Protein AF-A0A958JFT8-F1 (afdb_monomer_lite)

Radius of gyration: 18.64 Å; chains: 1; bounding box: 36×34×57 Å

Foldseek 3Di:
DVVVVVVVVVVVVVVVVVVVVVVVVLVVQLVVQQQDADPPPRHGLHNVQSVVQVVVQVVVVVVVVVVCVVVVHDDDDDARWTWGARPPPRDIDIDGPDPDD

Sequence (101 aa):
MNLVVVGTSLVMLFVVLLGVVTLINRRRLLATMASQRCASCGQPYGRSVALAAYRKFFEDREQQLARAAAEGQILRLGPPEYTLKCNYCGCERIFTPSEEE

Structure (mmCIF, N/CA/C/O backbone):
data_AF-A0A958JFT8-F1
#
_entry.id   AF-A0A958JFT8-F1
#
loop_
_atom_site.group_PDB
_atom_site.id
_atom_site.type_symbol
_atom_site.label_atom_id
_atom_site.label_alt_id
_atom_site.label_comp_id
_atom_site.label_asym_id
_atom_site.label_entity_id
_atom_site.label_seq_id
_atom_site.pdbx_PDB_ins_code
_atom_site.Cartn_x
_atom_site.Cartn_y
_atom_site.Cartn_z
_atom_site.occupancy
_atom_site.B_iso_or_equiv
_atom_site.auth_seq_id
_atom_site.auth_comp_id
_atom_site.auth_asym_id
_atom_site.auth_atom_id
_atom_site.pdbx_PDB_model_num
ATOM 1 N N . MET A 1 1 ? 8.357 23.690 37.703 1.00 59.25 1 MET A N 1
ATOM 2 C CA . MET A 1 1 ? 8.000 24.096 36.321 1.00 59.25 1 MET A CA 1
ATOM 3 C C . MET A 1 1 ? 8.874 23.457 35.236 1.00 59.25 1 MET A C 1
ATOM 5 O O . MET A 1 1 ? 8.364 23.243 34.149 1.00 59.25 1 MET A O 1
ATOM 9 N N . ASN A 1 2 ? 10.126 23.064 35.510 1.00 63.62 2 ASN A N 1
ATOM 10 C CA . ASN A 1 2 ? 11.023 22.515 34.476 1.00 63.62 2 ASN A CA 1
ATOM 11 C C . ASN A 1 2 ? 10.664 21.097 33.975 1.00 63.62 2 ASN A C 1
ATOM 13 O O . ASN A 1 2 ? 10.893 20.802 32.809 1.00 63.62 2 ASN A O 1
ATOM 17 N N . LEU A 1 3 ? 10.053 20.231 34.799 1.00 62.91 3 LEU A N 1
ATOM 18 C CA . LEU A 1 3 ? 9.718 18.854 34.383 1.00 62.91 3 LEU A CA 1
ATOM 19 C C . LEU A 1 3 ? 8.638 18.781 33.286 1.00 62.91 3 LEU A C 1
ATOM 21 O O . LEU A 1 3 ? 8.734 17.949 32.390 1.00 62.91 3 LEU A O 1
ATOM 25 N N . VAL A 1 4 ? 7.630 19.658 33.338 1.00 67.62 4 VAL A N 1
ATOM 26 C CA . VAL A 1 4 ? 6.522 19.672 32.363 1.00 67.62 4 VAL A CA 1
ATOM 27 C C . VAL A 1 4 ? 7.021 20.120 30.989 1.00 67.62 4 VAL A C 1
ATOM 29 O O . VAL A 1 4 ? 6.679 19.502 29.989 1.00 67.62 4 VAL A O 1
ATOM 32 N N . VAL A 1 5 ? 7.899 21.127 30.948 1.00 67.94 5 VAL A N 1
ATOM 33 C CA . VAL A 1 5 ? 8.481 21.665 29.706 1.00 67.94 5 VAL A CA 1
ATOM 34 C C . VAL A 1 5 ? 9.417 20.651 29.042 1.00 67.94 5 VAL A C 1
ATOM 36 O O . VAL A 1 5 ? 9.394 20.487 27.821 1.00 67.94 5 VAL A O 1
ATOM 39 N N . VAL A 1 6 ? 10.206 19.919 29.836 1.00 71.19 6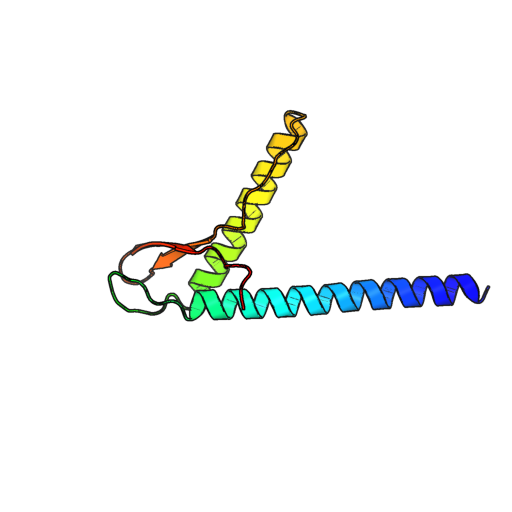 VAL A N 1
ATOM 40 C CA . VAL A 1 6 ? 11.060 18.831 29.331 1.00 71.19 6 VAL A CA 1
ATOM 41 C C . VAL A 1 6 ? 10.200 17.675 28.813 1.00 71.19 6 VAL A C 1
ATOM 43 O O . VAL A 1 6 ? 10.448 17.180 27.717 1.00 71.19 6 VAL A O 1
ATOM 46 N N . GLY A 1 7 ? 9.136 17.306 29.535 1.00 75.56 7 GLY A N 1
ATOM 47 C CA . GLY A 1 7 ? 8.187 16.276 29.108 1.00 75.56 7 GLY A CA 1
ATOM 48 C C . GLY A 1 7 ? 7.504 16.605 27.779 1.00 75.56 7 GLY A C 1
ATOM 49 O O . GLY A 1 7 ? 7.525 15.789 26.861 1.00 75.56 7 GLY A O 1
ATOM 50 N N . THR A 1 8 ? 6.973 17.820 27.618 1.00 83.25 8 THR A N 1
ATOM 51 C CA . THR A 1 8 ? 6.346 18.247 26.354 1.00 83.25 8 THR A CA 1
ATOM 52 C C . THR A 1 8 ? 7.343 18.308 25.201 1.00 83.25 8 THR A C 1
ATOM 54 O O . THR A 1 8 ? 7.002 17.951 24.075 1.00 83.25 8 THR A O 1
ATOM 57 N N . SER A 1 9 ? 8.587 18.712 25.473 1.00 84.44 9 SER A N 1
ATOM 58 C CA . SER A 1 9 ? 9.647 18.766 24.458 1.00 84.44 9 SER A CA 1
ATOM 59 C C . SER A 1 9 ? 10.029 17.371 23.960 1.00 84.44 9 SER A C 1
ATOM 61 O O . SER A 1 9 ? 10.183 17.166 22.758 1.00 84.44 9 SER A O 1
ATOM 63 N N . LEU A 1 10 ? 10.116 16.392 24.865 1.00 88.06 10 LEU A N 1
ATOM 64 C CA . LEU A 1 10 ? 10.383 14.996 24.516 1.00 88.06 10 LEU A CA 1
ATOM 65 C C . LEU A 1 10 ? 9.224 14.365 23.735 1.00 88.06 10 LEU A C 1
ATOM 67 O O . LEU A 1 10 ? 9.471 13.659 22.761 1.00 88.06 10 LEU A O 1
ATOM 71 N N . VAL A 1 11 ? 7.972 14.657 24.106 1.00 88.81 11 VAL A N 1
ATOM 72 C CA . VAL A 1 11 ? 6.788 14.182 23.367 1.00 88.81 11 VAL A CA 1
ATOM 73 C C . VAL A 1 11 ? 6.772 14.748 21.947 1.00 88.81 11 VAL A C 1
ATOM 75 O O . VAL A 1 11 ? 6.578 13.994 20.996 1.00 88.81 11 VAL A O 1
ATOM 78 N N . MET A 1 12 ? 7.040 16.045 21.775 1.00 88.00 12 MET A N 1
ATOM 79 C CA . MET A 1 12 ? 7.125 16.658 20.445 1.00 88.00 12 MET A C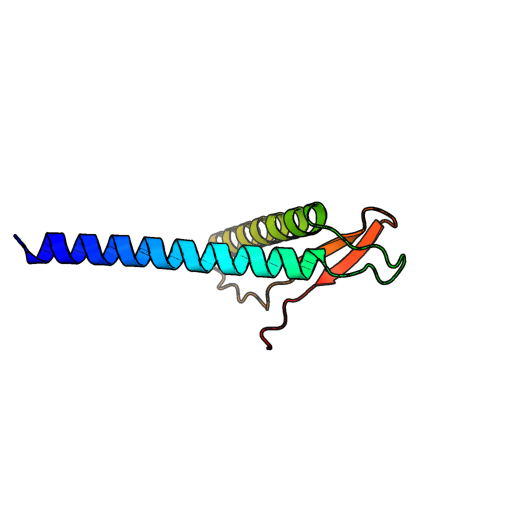A 1
ATOM 80 C C . MET A 1 12 ? 8.243 16.039 19.605 1.00 88.00 12 MET A C 1
ATOM 82 O O . MET A 1 12 ? 8.018 15.693 18.447 1.00 88.00 12 MET A O 1
ATOM 86 N N . LEU A 1 13 ? 9.427 15.839 20.190 1.00 91.94 13 LEU A N 1
ATOM 87 C CA . LEU A 1 13 ? 10.542 15.184 19.508 1.00 91.94 13 LEU A CA 1
ATOM 88 C C . LEU A 1 13 ? 10.176 13.753 19.088 1.00 91.94 13 LEU A C 1
ATOM 90 O O . LEU A 1 13 ? 10.445 13.357 17.958 1.00 91.94 13 LEU A O 1
ATOM 94 N N . PHE A 1 14 ? 9.506 12.999 19.959 1.00 92.19 14 PHE A N 1
ATOM 95 C CA . PHE A 1 14 ? 9.050 11.646 19.661 1.00 92.19 14 PHE A CA 1
ATOM 96 C C . PHE A 1 14 ? 8.030 11.615 18.514 1.00 92.19 14 PHE A C 1
ATOM 98 O O . PHE A 1 14 ? 8.185 10.831 17.579 1.00 92.19 14 PHE A O 1
ATOM 105 N N . VAL A 1 15 ? 7.036 12.509 18.524 1.00 91.62 15 VAL A N 1
ATOM 106 C CA . VAL A 1 15 ? 6.054 12.636 17.431 1.00 91.62 15 VAL A CA 1
ATOM 107 C C . VAL A 1 15 ? 6.744 12.989 16.110 1.00 91.62 15 VAL A C 1
ATOM 109 O O . VAL A 1 15 ? 6.431 12.397 15.076 1.00 91.62 15 VAL A O 1
ATOM 112 N N . VAL A 1 16 ? 7.723 13.899 16.134 1.00 92.44 16 VAL A N 1
ATOM 113 C CA . VAL A 1 16 ? 8.514 14.254 14.946 1.00 92.44 16 VAL A CA 1
ATOM 114 C C . VAL A 1 16 ? 9.297 13.047 14.429 1.00 92.44 16 VAL A C 1
ATOM 116 O O . VAL A 1 16 ? 9.249 12.764 13.232 1.00 92.44 16 VAL A O 1
ATOM 119 N N . LEU A 1 17 ? 9.969 12.296 15.306 1.00 93.50 17 LEU A N 1
ATOM 120 C CA . LEU A 1 17 ? 10.711 11.093 14.921 1.00 93.50 17 LEU A CA 1
ATOM 121 C C . LEU A 1 17 ? 9.794 10.032 14.297 1.00 93.50 17 LEU A C 1
ATOM 123 O O . LEU A 1 17 ? 10.118 9.502 13.233 1.00 93.50 17 LEU A O 1
ATOM 127 N N . LEU A 1 18 ? 8.620 9.777 14.885 1.00 92.69 18 LEU A N 1
ATOM 128 C CA . LEU A 1 18 ? 7.619 8.875 14.304 1.00 92.69 18 LEU A CA 1
ATOM 129 C C . LEU A 1 18 ? 7.148 9.354 12.920 1.00 92.69 18 LEU A C 1
ATOM 131 O O . LEU A 1 18 ? 7.043 8.558 11.981 1.00 92.69 18 LEU A O 1
ATOM 135 N N . GLY A 1 19 ? 6.914 10.658 12.760 1.00 91.44 19 GLY A N 1
ATOM 136 C 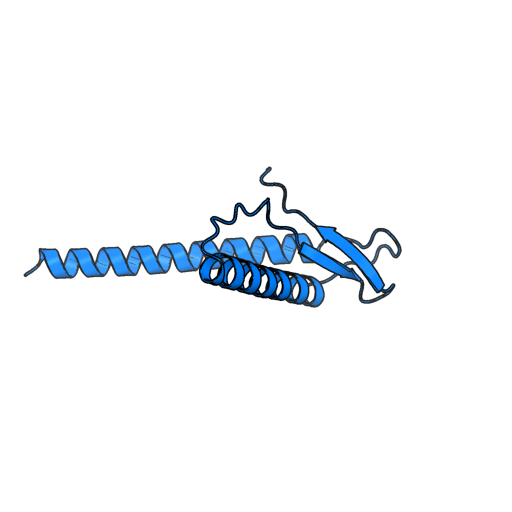CA . GLY A 1 19 ? 6.564 11.262 11.473 1.00 91.44 19 GLY A CA 1
ATOM 137 C C . GLY A 1 19 ? 7.653 11.069 10.410 1.00 91.44 19 GLY A C 1
ATOM 138 O O . GLY A 1 19 ? 7.366 10.725 9.264 1.00 91.44 19 GLY A O 1
ATOM 139 N N . VAL A 1 20 ? 8.924 11.219 10.782 1.00 92.50 20 VAL A N 1
ATOM 140 C CA . VAL A 1 20 ? 10.050 11.005 9.860 1.00 92.50 20 VAL A CA 1
ATOM 141 C C . VAL A 1 20 ? 10.159 9.534 9.450 1.00 92.50 20 VAL A C 1
ATOM 143 O O . VAL A 1 20 ? 10.272 9.239 8.258 1.00 92.50 20 VAL A O 1
ATOM 146 N N . VAL A 1 21 ? 10.067 8.600 10.401 1.00 90.88 21 VAL A N 1
ATOM 147 C CA . VAL A 1 21 ? 10.153 7.154 10.127 1.00 90.88 21 VAL A CA 1
ATOM 148 C C . VAL A 1 21 ? 9.025 6.696 9.198 1.00 90.88 21 VAL A C 1
ATOM 150 O O . VAL A 1 21 ? 9.274 6.010 8.204 1.00 90.88 21 VAL A O 1
ATOM 153 N N . THR A 1 22 ? 7.789 7.129 9.457 1.00 88.69 22 THR A N 1
ATOM 154 C CA . THR A 1 22 ? 6.633 6.795 8.608 1.00 88.69 22 THR A CA 1
ATOM 155 C C . THR A 1 22 ? 6.786 7.331 7.181 1.00 88.69 22 THR A C 1
ATOM 157 O O . THR A 1 22 ? 6.495 6.617 6.217 1.00 88.69 22 THR A O 1
ATOM 160 N N . LEU A 1 23 ? 7.318 8.546 7.009 1.00 89.88 23 LEU A N 1
ATOM 161 C CA . LEU A 1 23 ? 7.609 9.113 5.689 1.00 89.88 23 LEU A CA 1
ATOM 162 C C . LEU A 1 23 ? 8.696 8.337 4.935 1.00 89.88 23 LEU A C 1
ATOM 164 O O . LEU A 1 23 ? 8.563 8.127 3.724 1.00 89.88 23 LEU A O 1
ATOM 168 N N . ILE A 1 24 ? 9.757 7.903 5.620 1.00 91.38 24 ILE A N 1
ATOM 169 C CA . ILE A 1 24 ? 10.829 7.096 5.019 1.00 91.38 24 ILE A CA 1
ATOM 170 C C . ILE A 1 24 ? 10.271 5.752 4.544 1.00 91.38 24 ILE A C 1
ATOM 172 O O . ILE A 1 24 ? 10.474 5.387 3.383 1.00 91.38 24 ILE A O 1
ATOM 176 N N . ASN A 1 25 ? 9.504 5.059 5.388 1.00 88.38 25 ASN A N 1
ATOM 177 C CA . ASN A 1 25 ? 8.893 3.775 5.038 1.00 88.38 25 ASN A CA 1
ATOM 178 C C . ASN A 1 25 ? 7.931 3.907 3.857 1.00 88.38 25 ASN A C 1
ATOM 180 O O . ASN A 1 25 ? 8.007 3.128 2.907 1.00 88.38 25 ASN A O 1
ATOM 184 N N . ARG A 1 26 ? 7.098 4.955 3.843 1.00 88.94 26 ARG A N 1
ATOM 185 C CA . ARG A 1 26 ? 6.224 5.252 2.701 1.00 88.94 26 ARG A CA 1
ATOM 186 C C . ARG A 1 26 ? 7.018 5.433 1.408 1.00 88.94 26 ARG A C 1
ATOM 188 O O . ARG A 1 26 ? 6.615 4.922 0.367 1.00 88.94 26 ARG A O 1
ATOM 195 N N . ARG A 1 27 ? 8.133 6.171 1.441 1.00 90.81 27 ARG A N 1
ATOM 196 C CA . ARG A 1 27 ? 8.975 6.380 0.251 1.00 90.81 27 ARG A CA 1
ATOM 197 C C . ARG A 1 27 ? 9.603 5.077 -0.235 1.00 90.81 27 ARG A C 1
ATOM 199 O O . ARG A 1 27 ? 9.594 4.848 -1.440 1.00 90.81 27 ARG A O 1
ATOM 206 N N . ARG A 1 28 ? 10.102 4.235 0.677 1.00 90.25 28 ARG A N 1
ATOM 207 C CA . ARG A 1 28 ? 10.660 2.914 0.341 1.00 90.25 28 ARG A CA 1
ATOM 208 C C . ARG A 1 28 ? 9.614 2.026 -0.326 1.00 90.25 28 ARG A C 1
ATOM 210 O O . ARG A 1 28 ? 9.860 1.540 -1.420 1.00 90.25 28 ARG A O 1
ATOM 217 N N . LEU A 1 29 ? 8.427 1.917 0.267 1.00 87.62 29 LEU A N 1
ATOM 218 C CA . LEU A 1 29 ? 7.318 1.130 -0.274 1.00 87.62 29 LEU A CA 1
ATOM 219 C C . LEU A 1 29 ? 6.870 1.621 -1.662 1.00 87.62 29 LEU A C 1
ATOM 221 O O . LEU A 1 29 ? 6.670 0.837 -2.583 1.00 87.62 29 LEU A O 1
ATOM 225 N N . LEU A 1 30 ? 6.749 2.937 -1.848 1.00 89.50 30 LEU A N 1
ATOM 226 C CA . LEU A 1 30 ? 6.414 3.490 -3.161 1.00 89.50 30 LEU A CA 1
ATOM 227 C C . LEU A 1 30 ? 7.510 3.223 -4.195 1.00 89.50 30 LEU A C 1
ATOM 229 O O . LEU A 1 30 ? 7.196 3.009 -5.363 1.00 89.50 30 LEU A O 1
ATOM 233 N N . ALA A 1 31 ? 8.780 3.249 -3.788 1.00 89.12 31 ALA A N 1
ATOM 234 C CA . ALA A 1 31 ? 9.894 2.935 -4.671 1.00 89.12 31 ALA A CA 1
ATOM 235 C C . ALA A 1 31 ? 9.899 1.452 -5.069 1.00 89.12 31 ALA A C 1
ATOM 237 O O . ALA A 1 31 ? 10.064 1.163 -6.252 1.00 89.12 31 ALA A O 1
ATOM 238 N N . THR A 1 32 ? 9.654 0.532 -4.127 1.00 89.38 32 THR A N 1
ATOM 239 C CA . THR A 1 32 ? 9.573 -0.908 -4.420 1.00 89.38 32 THR A CA 1
ATOM 240 C C . THR A 1 32 ? 8.391 -1.226 -5.326 1.00 89.38 32 THR A C 1
ATOM 242 O O . THR A 1 32 ? 8.562 -1.925 -6.315 1.00 89.38 32 THR A O 1
ATOM 245 N N . MET A 1 33 ? 7.209 -0.660 -5.076 1.00 87.75 33 MET A N 1
ATOM 246 C CA . MET A 1 33 ? 6.051 -0.817 -5.966 1.00 87.75 33 MET A CA 1
ATOM 247 C C . MET A 1 33 ? 6.302 -0.246 -7.363 1.00 87.75 33 MET A C 1
ATOM 249 O O . MET A 1 33 ? 5.913 -0.848 -8.361 1.00 87.75 33 MET A O 1
ATOM 253 N N . ALA A 1 34 ? 6.945 0.921 -7.451 1.00 87.38 34 ALA A N 1
ATOM 254 C CA . ALA A 1 34 ? 7.204 1.579 -8.726 1.00 87.38 34 ALA A CA 1
ATOM 255 C C . ALA A 1 34 ? 8.243 0.839 -9.581 1.00 87.38 34 ALA A C 1
ATOM 257 O O . ALA A 1 34 ? 8.169 0.924 -10.809 1.00 87.38 34 ALA A O 1
ATOM 258 N N . SER A 1 35 ? 9.198 0.140 -8.953 1.00 87.38 35 SER A N 1
ATOM 259 C CA . SER A 1 35 ? 10.225 -0.647 -9.645 1.00 87.38 35 SER A CA 1
ATOM 260 C C . SER A 1 35 ? 9.725 -2.013 -10.122 1.00 87.38 35 SER A C 1
ATOM 262 O O . SER A 1 35 ? 10.359 -2.617 -10.990 1.00 87.38 35 SER A O 1
ATOM 264 N N . GLN A 1 36 ? 8.579 -2.485 -9.616 1.00 87.12 36 GLN A N 1
ATOM 265 C CA . GLN A 1 36 ? 7.947 -3.706 -10.108 1.00 87.12 36 GLN A CA 1
ATOM 266 C C . GLN A 1 36 ? 7.607 -3.578 -11.596 1.00 87.12 36 GLN A C 1
ATOM 268 O O . GLN A 1 36 ? 7.128 -2.544 -12.075 1.00 87.12 36 GLN A O 1
ATOM 273 N N . ARG A 1 37 ? 7.822 -4.673 -12.326 1.00 88.44 37 ARG A N 1
ATOM 274 C CA . ARG A 1 37 ? 7.444 -4.795 -13.735 1.00 88.44 37 ARG A CA 1
ATOM 275 C C . ARG A 1 37 ? 6.139 -5.564 -13.863 1.00 88.44 37 ARG A C 1
ATOM 277 O O . ARG A 1 37 ? 5.871 -6.509 -13.117 1.00 88.44 37 ARG A O 1
ATOM 284 N N . CYS A 1 38 ? 5.319 -5.152 -14.819 1.00 89.38 38 CYS A N 1
ATOM 285 C CA . CYS A 1 38 ? 4.129 -5.893 -15.191 1.00 89.38 38 CYS A CA 1
ATOM 286 C C . CYS A 1 38 ? 4.536 -7.233 -15.815 1.00 89.38 38 CYS A C 1
ATOM 288 O O . CYS A 1 38 ? 5.345 -7.259 -16.739 1.00 89.38 38 CYS A O 1
ATOM 290 N N . ALA A 1 39 ? 3.960 -8.338 -15.336 1.00 87.38 39 ALA A N 1
ATOM 291 C CA . ALA A 1 39 ? 4.257 -9.671 -15.861 1.00 87.38 39 ALA A CA 1
ATOM 292 C C . ALA A 1 39 ? 3.834 -9.833 -17.333 1.00 87.38 39 ALA A C 1
ATOM 294 O O . ALA A 1 39 ? 4.491 -10.547 -18.080 1.00 87.38 39 ALA A O 1
ATOM 295 N N . SER A 1 40 ? 2.771 -9.138 -17.756 1.00 89.38 40 SER A N 1
ATOM 296 C CA . SER A 1 40 ? 2.202 -9.288 -19.100 1.00 89.38 40 SER A CA 1
ATOM 297 C C . 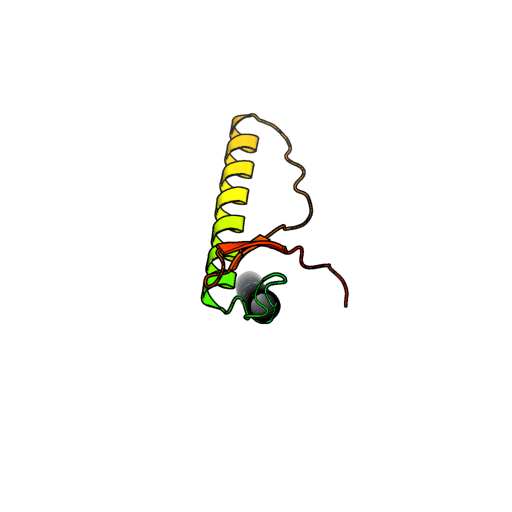SER A 1 40 ? 2.933 -8.475 -20.168 1.00 89.38 40 SER A C 1
ATOM 299 O O . SER A 1 40 ? 3.123 -8.958 -21.276 1.00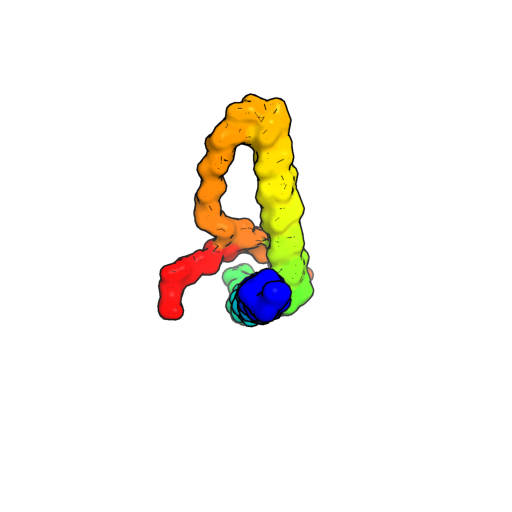 89.38 40 SER A O 1
ATOM 301 N N . CYS A 1 41 ? 3.327 -7.231 -19.870 1.00 91.06 41 CYS A N 1
ATOM 302 C CA . CYS A 1 41 ? 3.945 -6.334 -20.861 1.00 91.06 41 CYS A CA 1
ATOM 303 C C . CYS A 1 41 ? 5.392 -5.934 -20.539 1.00 91.06 41 CYS A C 1
ATOM 305 O O . CYS A 1 41 ? 6.005 -5.196 -21.307 1.00 91.06 41 CYS A O 1
ATOM 307 N N . GLY A 1 42 ? 5.935 -6.352 -19.391 1.00 87.62 42 GLY A N 1
ATOM 308 C CA . GLY A 1 42 ? 7.305 -6.048 -18.966 1.00 87.62 42 GLY A CA 1
ATOM 309 C C . GLY A 1 42 ? 7.563 -4.589 -18.567 1.00 87.62 42 GLY A C 1
ATOM 310 O O . GLY A 1 42 ? 8.633 -4.288 -18.040 1.00 87.62 42 GLY A O 1
ATOM 311 N N . GLN A 1 43 ? 6.603 -3.682 -18.777 1.00 89.38 43 GLN A N 1
ATOM 312 C CA . GLN A 1 43 ? 6.742 -2.267 -18.434 1.00 89.38 43 GLN A CA 1
ATOM 313 C C . GLN A 1 43 ? 6.708 -2.047 -16.914 1.00 89.38 43 GLN A C 1
ATOM 315 O O . GLN A 1 43 ? 5.979 -2.754 -16.207 1.00 89.38 43 GLN A O 1
ATOM 320 N N . PRO A 1 44 ? 7.467 -1.070 -16.385 1.00 87.00 44 PRO A N 1
ATOM 321 C CA . PRO A 1 44 ? 7.385 -0.702 -14.978 1.00 87.00 44 PRO A CA 1
ATOM 322 C C . PRO A 1 44 ? 6.023 -0.070 -14.664 1.00 87.00 44 PRO A C 1
ATOM 324 O O . PRO A 1 44 ? 5.474 0.677 -15.475 1.00 87.00 44 PRO A O 1
ATOM 327 N N . TYR A 1 45 ? 5.483 -0.327 -13.469 1.00 85.31 45 TYR A N 1
ATOM 328 C CA . TYR A 1 45 ? 4.241 0.329 -13.029 1.00 85.31 45 TYR A CA 1
ATOM 329 C C . TYR A 1 45 ? 4.429 1.840 -12.847 1.00 85.31 45 TYR A C 1
ATOM 331 O O . TYR A 1 45 ? 3.519 2.626 -13.108 1.00 85.31 45 TYR A O 1
ATOM 339 N N . GLY A 1 46 ? 5.625 2.258 -12.430 1.00 87.50 46 GLY A N 1
ATOM 340 C CA . GLY A 1 46 ? 5.937 3.661 -12.211 1.00 87.50 46 GLY A CA 1
ATOM 341 C C . GLY A 1 46 ? 5.295 4.234 -10.944 1.00 87.50 46 GLY A C 1
ATOM 342 O O . GLY A 1 46 ? 4.460 3.632 -10.266 1.00 87.50 46 GLY A O 1
ATOM 343 N N . ARG A 1 47 ? 5.730 5.445 -10.587 1.00 88.62 47 ARG A N 1
ATOM 344 C CA . ARG A 1 47 ? 5.410 6.061 -9.291 1.00 88.62 47 ARG A CA 1
ATOM 345 C C . ARG A 1 47 ? 3.943 6.472 -9.146 1.00 88.62 47 ARG A C 1
ATOM 347 O O . ARG A 1 47 ? 3.422 6.462 -8.034 1.00 88.62 47 ARG A O 1
ATOM 354 N N . SER A 1 48 ? 3.284 6.853 -10.238 1.00 90.06 48 SER A N 1
ATOM 355 C CA . SER A 1 48 ? 1.878 7.276 -10.228 1.00 90.06 48 SER A CA 1
ATOM 356 C C . SER A 1 48 ? 0.941 6.119 -9.886 1.00 90.06 48 SER A C 1
ATOM 358 O O . SER A 1 48 ? 0.074 6.280 -9.031 1.00 90.06 48 SER A O 1
ATOM 360 N N . VAL A 1 49 ? 1.167 4.942 -10.475 1.00 90.25 49 VAL A N 1
ATOM 361 C CA . VAL A 1 49 ? 0.406 3.724 -10.168 1.00 90.25 49 VAL A CA 1
ATOM 362 C C . VAL A 1 49 ? 0.634 3.294 -8.723 1.00 90.25 49 VAL A C 1
ATOM 364 O O . VAL A 1 49 ? -0.331 3.041 -8.007 1.00 90.25 49 VAL A O 1
ATOM 367 N N . ALA A 1 50 ? 1.890 3.282 -8.266 1.00 89.56 50 ALA A N 1
ATOM 368 C CA . ALA A 1 50 ? 2.216 2.961 -6.877 1.00 89.56 50 ALA A CA 1
ATOM 369 C C . ALA A 1 50 ? 1.493 3.890 -5.883 1.00 89.56 50 ALA A C 1
ATOM 371 O O . ALA A 1 50 ? 0.943 3.437 -4.882 1.00 89.56 50 ALA A O 1
ATOM 372 N N . LEU A 1 51 ? 1.440 5.197 -6.172 1.00 91.25 51 LEU A N 1
ATOM 373 C CA . LEU A 1 51 ? 0.712 6.167 -5.349 1.00 91.25 51 LEU A CA 1
ATOM 374 C C . LEU A 1 51 ? -0.803 5.952 -5.372 1.00 91.25 51 LEU A C 1
ATOM 376 O O . LEU A 1 51 ? -1.441 6.099 -4.329 1.00 91.25 51 LEU A O 1
ATOM 380 N N . ALA A 1 52 ? -1.373 5.632 -6.534 1.00 91.44 52 ALA A N 1
ATOM 381 C CA . ALA A 1 52 ? -2.798 5.348 -6.664 1.00 91.44 52 ALA A CA 1
ATOM 382 C C . ALA A 1 52 ? -3.186 4.102 -5.852 1.00 91.44 52 ALA A C 1
ATOM 384 O O . ALA A 1 52 ? -4.117 4.163 -5.051 1.00 91.44 52 ALA A O 1
ATOM 385 N N . ALA A 1 53 ? -2.414 3.020 -5.980 1.00 90.75 53 ALA A N 1
ATOM 386 C CA . ALA A 1 53 ? -2.606 1.792 -5.213 1.00 90.75 53 ALA A CA 1
ATOM 387 C C . ALA A 1 53 ? -2.468 2.027 -3.702 1.00 90.75 53 ALA A C 1
ATOM 389 O O . ALA A 1 53 ? -3.309 1.582 -2.924 1.00 90.75 53 ALA A O 1
ATOM 390 N N . TYR A 1 54 ? -1.447 2.784 -3.284 1.00 90.00 54 TYR A N 1
ATOM 391 C CA . TYR A 1 54 ? -1.240 3.134 -1.880 1.00 90.00 54 TYR A CA 1
ATOM 392 C C . TYR A 1 54 ? -2.431 3.895 -1.290 1.00 90.00 54 TYR A C 1
ATOM 394 O O . TYR A 1 54 ? -2.889 3.560 -0.204 1.00 90.00 54 TYR A O 1
ATOM 402 N N . ARG A 1 55 ? -2.946 4.915 -1.989 1.00 91.00 55 ARG A N 1
ATOM 403 C CA . ARG A 1 55 ? -4.101 5.695 -1.511 1.00 91.00 55 ARG A CA 1
ATOM 404 C C . ARG A 1 55 ? -5.349 4.832 -1.388 1.00 91.00 55 ARG A C 1
ATOM 406 O O . ARG A 1 55 ? -5.984 4.862 -0.342 1.00 91.00 55 ARG A O 1
ATOM 413 N N . LYS A 1 56 ? -5.637 4.041 -2.424 1.00 92.06 56 LYS A N 1
ATOM 414 C CA . LYS A 1 56 ? -6.801 3.157 -2.453 1.00 92.06 56 LYS A CA 1
ATOM 415 C C . LYS A 1 56 ? -6.789 2.169 -1.285 1.00 92.06 56 LYS A C 1
ATOM 417 O O . LYS A 1 56 ? -7.792 2.017 -0.612 1.00 92.06 56 LYS A O 1
ATOM 422 N N . PHE A 1 57 ? -5.635 1.581 -0.979 1.00 90.50 57 PHE A N 1
ATOM 423 C CA . PHE A 1 57 ? -5.487 0.694 0.176 1.00 90.50 57 PHE A CA 1
ATOM 424 C C . PHE A 1 57 ? -5.863 1.362 1.510 1.00 90.50 57 PHE A C 1
ATOM 426 O O . PHE A 1 57 ? -6.533 0.749 2.339 1.00 90.50 57 PHE A O 1
ATOM 433 N N . PHE A 1 58 ? -5.420 2.603 1.737 1.00 88.75 58 PHE A N 1
ATOM 434 C CA . PHE A 1 58 ? -5.754 3.328 2.966 1.00 88.75 58 PHE A CA 1
ATOM 435 C C . PHE A 1 58 ? -7.240 3.665 3.038 1.00 88.75 58 PHE A C 1
ATOM 437 O O . PHE A 1 58 ? -7.838 3.477 4.091 1.00 88.75 58 PHE A O 1
ATOM 444 N N . GLU A 1 59 ? -7.824 4.099 1.924 1.00 92.31 59 GLU A N 1
ATOM 445 C CA . GLU A 1 59 ? -9.257 4.373 1.822 1.00 92.31 59 GLU A CA 1
ATOM 446 C C . GLU A 1 59 ? -10.090 3.109 2.086 1.00 92.31 59 GLU A C 1
ATOM 448 O O . GLU A 1 59 ? -10.985 3.121 2.930 1.00 92.31 59 GLU A O 1
ATOM 453 N N . ASP A 1 60 ? -9.741 1.986 1.453 1.00 90.56 60 ASP A N 1
ATOM 454 C CA . ASP A 1 60 ? -10.423 0.704 1.642 1.00 90.56 60 ASP A CA 1
ATOM 455 C C . ASP A 1 60 ? -10.304 0.222 3.099 1.00 90.56 60 ASP A C 1
ATOM 457 O O . ASP A 1 60 ? -11.286 -0.229 3.693 1.00 90.56 60 ASP A O 1
ATOM 461 N N . ARG A 1 61 ? -9.121 0.352 3.720 1.00 89.12 61 ARG A N 1
ATOM 462 C CA . ARG A 1 61 ? -8.925 -0.013 5.134 1.00 89.12 61 ARG A CA 1
ATOM 463 C C . ARG A 1 61 ? -9.691 0.885 6.087 1.00 89.12 61 ARG A C 1
ATOM 465 O O . ARG A 1 61 ? -10.237 0.385 7.067 1.00 89.12 61 ARG A O 1
ATOM 472 N N . GLU A 1 62 ? -9.719 2.185 5.832 1.00 90.56 62 GLU A N 1
ATOM 473 C CA . GLU A 1 62 ? -10.486 3.132 6.635 1.00 90.56 62 GLU A CA 1
ATOM 474 C C . GLU A 1 62 ? -11.980 2.801 6.572 1.00 90.56 62 GLU A C 1
ATOM 476 O O . GLU A 1 62 ? -12.631 2.700 7.611 1.00 90.56 62 GLU A O 1
ATOM 481 N N . GLN A 1 63 ? -12.504 2.509 5.378 1.00 92.31 63 GLN A N 1
ATOM 482 C CA . GLN A 1 63 ? -13.890 2.076 5.210 1.00 92.31 63 GLN A CA 1
ATOM 483 C C . GLN A 1 63 ? -14.186 0.756 5.931 1.00 92.31 63 GLN A C 1
ATOM 485 O O . GLN A 1 63 ? -15.230 0.632 6.573 1.00 92.31 63 GLN A O 1
ATOM 490 N N . GLN A 1 64 ? -13.287 -0.229 5.860 1.00 90.25 64 GLN A N 1
ATOM 491 C CA . GLN A 1 64 ? -13.455 -1.500 6.573 1.00 90.25 64 GLN A CA 1
ATOM 492 C C . GLN A 1 64 ? -13.481 -1.304 8.092 1.00 90.25 64 GLN A C 1
ATOM 494 O O . GLN A 1 64 ? -14.340 -1.865 8.769 1.00 90.25 64 GLN A O 1
ATOM 499 N N . LEU A 1 65 ? -12.580 -0.476 8.625 1.00 90.19 65 LEU A N 1
ATOM 500 C CA . LEU A 1 65 ? -12.546 -0.146 10.049 1.00 90.19 65 LEU A CA 1
ATOM 501 C C . LEU A 1 65 ? -13.805 0.609 10.486 1.00 90.19 65 LEU A C 1
ATOM 503 O O . LEU A 1 65 ? -14.367 0.292 11.531 1.00 90.19 65 LEU A O 1
ATOM 507 N N . ALA A 1 66 ? -14.280 1.559 9.679 1.00 91.44 66 ALA A N 1
ATOM 508 C CA . ALA A 1 66 ? -15.502 2.306 9.962 1.00 91.44 66 ALA A CA 1
ATOM 509 C C . ALA A 1 66 ? -16.739 1.393 10.002 1.00 91.44 66 ALA A C 1
ATOM 511 O O . ALA A 1 66 ? -17.565 1.517 10.906 1.00 91.44 66 ALA A O 1
ATOM 512 N N . ARG A 1 67 ? -16.849 0.436 9.069 1.00 92.00 67 ARG A N 1
ATOM 513 C CA . ARG A 1 67 ? -17.930 -0.566 9.064 1.00 92.00 67 ARG A CA 1
ATOM 514 C C . ARG A 1 67 ? -17.851 -1.488 10.275 1.00 92.00 67 ARG A C 1
ATOM 516 O O . ARG A 1 67 ? -18.847 -1.657 10.966 1.00 92.00 67 ARG A O 1
ATOM 523 N N . ALA A 1 68 ? -16.665 -2.010 10.583 1.00 91.38 68 ALA A N 1
ATOM 524 C CA . ALA A 1 68 ? -16.468 -2.862 11.751 1.00 91.38 68 ALA A CA 1
ATOM 525 C C . ALA A 1 68 ? -16.822 -2.141 13.061 1.00 91.38 68 ALA A C 1
ATOM 527 O O . ALA A 1 68 ? -17.476 -2.721 13.923 1.00 91.38 68 ALA A O 1
ATOM 528 N N . ALA A 1 69 ? -16.453 -0.862 13.185 1.00 90.75 69 ALA A N 1
ATOM 529 C CA . ALA A 1 69 ? -16.819 -0.035 14.329 1.00 90.75 69 ALA A CA 1
ATOM 530 C C . ALA A 1 69 ? -18.339 0.182 14.426 1.00 90.75 69 ALA A C 1
ATOM 532 O O . ALA A 1 69 ? -18.892 0.089 15.520 1.00 90.75 69 ALA A O 1
ATOM 533 N N . ALA A 1 70 ? -19.017 0.424 13.299 1.00 92.44 70 ALA A N 1
ATOM 534 C CA . ALA A 1 70 ? -20.473 0.564 13.257 1.00 92.44 70 ALA A CA 1
ATOM 535 C C . ALA A 1 70 ? -21.204 -0.747 13.605 1.00 92.44 70 ALA A C 1
ATOM 537 O O . ALA A 1 70 ? -22.256 -0.719 14.237 1.00 92.44 70 ALA A O 1
ATOM 538 N N . GLU A 1 71 ? -20.631 -1.891 13.229 1.00 93.75 71 GLU A N 1
ATOM 539 C CA . GLU A 1 71 ? -21.178 -3.225 13.499 1.00 93.75 71 GLU A CA 1
ATOM 540 C C . GLU A 1 71 ? -20.745 -3.797 14.863 1.00 93.75 71 GLU A C 1
ATOM 542 O O . GLU A 1 71 ? -21.156 -4.898 15.227 1.00 93.75 71 GLU A O 1
ATOM 547 N N . GLY A 1 72 ? -19.913 -3.078 15.628 1.00 91.38 72 GLY A N 1
ATOM 548 C CA . GLY A 1 72 ? -19.377 -3.546 16.911 1.00 91.38 72 GLY A CA 1
ATOM 549 C C . GLY A 1 72 ? -18.462 -4.773 16.793 1.00 91.38 72 GLY A C 1
ATOM 550 O O . GLY A 1 72 ? -18.290 -5.515 17.760 1.00 91.38 72 GLY A O 1
ATOM 551 N N . GLN A 1 73 ? -17.888 -5.013 15.614 1.00 91.81 73 GLN A N 1
ATOM 552 C CA . GLN A 1 73 ? -17.037 -6.165 15.336 1.00 91.81 73 GLN A CA 1
ATOM 553 C C . GLN A 1 73 ? -15.557 -5.828 15.521 1.00 91.81 73 GLN A C 1
ATOM 555 O O . GLN A 1 73 ? -15.075 -4.758 15.150 1.00 91.81 73 GLN A O 1
ATOM 560 N N . ILE A 1 74 ? -14.800 -6.793 16.042 1.00 84.31 74 ILE A N 1
ATOM 561 C CA . ILE A 1 74 ? -13.339 -6.715 16.074 1.00 84.31 74 ILE A CA 1
ATOM 562 C C . ILE A 1 74 ? -12.810 -7.212 14.728 1.00 84.31 74 ILE A C 1
ATOM 564 O O . ILE A 1 74 ? -12.817 -8.412 14.452 1.00 84.31 74 ILE A O 1
ATOM 568 N N . LEU A 1 75 ? -12.325 -6.292 13.896 1.00 85.56 75 LEU A N 1
ATOM 569 C CA . LEU A 1 75 ? -11.760 -6.627 12.593 1.00 85.56 75 LEU A CA 1
ATOM 570 C C . LEU A 1 75 ? -10.292 -7.056 12.732 1.00 85.56 75 LEU A C 1
ATOM 572 O O . LEU A 1 75 ? -9.438 -6.273 13.153 1.00 85.56 75 LEU A O 1
ATOM 576 N N . ARG A 1 76 ? -9.978 -8.294 12.337 1.00 82.94 76 ARG A N 1
ATOM 577 C CA . ARG A 1 76 ? -8.593 -8.735 12.127 1.00 82.94 76 ARG A CA 1
ATOM 578 C C . ARG A 1 76 ? -8.211 -8.507 10.673 1.00 82.94 76 ARG A C 1
ATOM 580 O O . ARG A 1 76 ? -8.682 -9.210 9.787 1.00 82.94 76 ARG A O 1
ATOM 587 N N . LEU A 1 77 ? -7.355 -7.518 10.449 1.00 80.69 77 LEU A N 1
ATOM 588 C CA . LEU A 1 77 ? -6.826 -7.214 9.126 1.00 80.69 77 LEU A CA 1
ATOM 589 C C . LEU A 1 77 ? -5.607 -8.095 8.851 1.00 80.69 77 LEU A C 1
ATOM 591 O O . LEU A 1 77 ? -4.713 -8.198 9.692 1.00 80.69 77 LEU A O 1
ATOM 595 N N . GLY A 1 78 ? -5.600 -8.727 7.678 1.00 81.00 78 GLY A N 1
ATOM 596 C CA . GLY A 1 78 ? -4.445 -9.451 7.160 1.00 81.00 78 GLY A CA 1
ATOM 597 C C . GLY A 1 78 ? -3.282 -8.519 6.785 1.00 81.00 78 GLY A C 1
ATOM 598 O O . GLY A 1 78 ? -3.346 -7.305 7.028 1.00 81.00 78 GLY A O 1
ATOM 599 N N . PRO A 1 79 ? -2.208 -9.068 6.191 1.00 83.00 79 PRO A N 1
ATOM 600 C CA . PRO A 1 79 ? -1.098 -8.265 5.692 1.00 83.00 79 PRO A CA 1
ATOM 601 C C . PRO A 1 79 ? -1.584 -7.216 4.677 1.00 83.00 79 PRO A C 1
ATOM 603 O O . PRO A 1 79 ? -2.613 -7.402 4.026 1.00 83.00 79 PRO A O 1
ATOM 606 N N . PRO A 1 80 ? -0.877 -6.082 4.543 1.00 83.75 80 PRO A N 1
ATOM 607 C CA . PRO A 1 80 ? -1.283 -5.028 3.627 1.00 83.75 80 PRO A CA 1
ATOM 608 C C . PRO A 1 80 ? -1.171 -5.493 2.167 1.00 83.75 80 PRO A C 1
ATOM 610 O O . PRO A 1 80 ? -0.074 -5.718 1.664 1.00 83.75 80 PRO A O 1
ATOM 613 N N . GLU A 1 81 ? -2.297 -5.598 1.467 1.00 88.44 81 GLU A N 1
ATOM 614 C CA . GLU A 1 81 ? -2.338 -5.969 0.050 1.00 88.44 81 GLU A CA 1
ATOM 615 C C . GLU A 1 81 ? -2.585 -4.738 -0.829 1.00 88.44 81 GLU A C 1
ATOM 617 O O . GLU A 1 81 ? -3.531 -3.979 -0.618 1.00 88.44 81 GLU A O 1
ATOM 622 N N . TYR A 1 82 ? -1.754 -4.535 -1.849 1.00 89.81 82 TYR A N 1
ATOM 623 C CA . TYR A 1 82 ? -1.864 -3.404 -2.768 1.00 89.81 82 TYR A CA 1
ATOM 624 C C . TYR A 1 82 ? -2.130 -3.893 -4.185 1.00 89.81 82 TYR A C 1
ATOM 626 O O . TYR A 1 82 ? -1.332 -4.630 -4.755 1.00 89.81 82 TYR A O 1
ATOM 634 N N . THR A 1 83 ? -3.221 -3.444 -4.801 1.00 91.31 83 THR A N 1
ATOM 635 C CA . THR A 1 83 ? -3.511 -3.788 -6.201 1.00 91.31 83 THR A CA 1
ATOM 636 C C . THR A 1 83 ? -2.826 -2.798 -7.141 1.00 91.31 83 THR A C 1
ATOM 638 O O . THR A 1 83 ? -3.164 -1.615 -7.166 1.00 91.31 83 THR A O 1
ATOM 641 N N . LEU A 1 84 ? -1.865 -3.277 -7.928 1.00 90.31 84 LEU A N 1
ATOM 642 C CA . LEU A 1 84 ? -1.153 -2.505 -8.944 1.00 90.31 84 LEU A CA 1
ATOM 643 C C . LEU A 1 84 ? -1.795 -2.730 -10.312 1.00 90.31 84 LEU A C 1
ATOM 645 O O . LEU A 1 84 ? -1.840 -3.859 -10.797 1.00 90.31 84 LEU A O 1
ATOM 649 N N . LYS A 1 85 ? -2.244 -1.650 -10.956 1.00 91.19 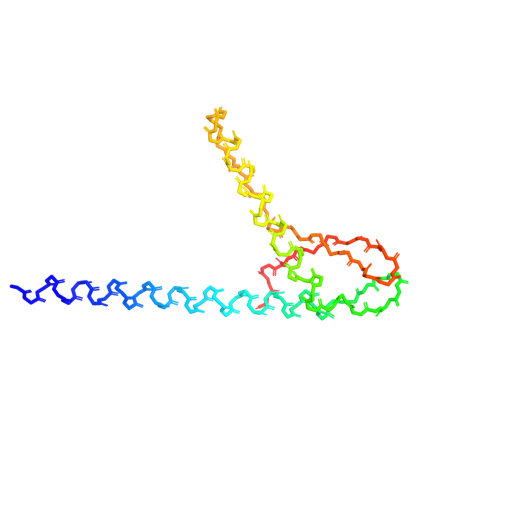85 LYS A N 1
ATOM 650 C CA . LYS A 1 85 ? -2.815 -1.682 -12.307 1.00 91.19 85 LYS A CA 1
ATOM 651 C C . LYS A 1 85 ? -1.830 -1.129 -13.326 1.00 91.19 85 LYS A C 1
ATOM 653 O O . LYS A 1 85 ? -1.365 -0.001 -13.201 1.00 91.19 85 LYS A O 1
ATOM 658 N N . CYS A 1 86 ? -1.506 -1.911 -14.347 1.00 90.19 86 CYS A N 1
ATOM 659 C CA . CYS A 1 86 ? -0.603 -1.466 -15.396 1.00 90.19 86 CYS A CA 1
ATOM 660 C C . CYS A 1 86 ? -1.295 -0.445 -16.308 1.00 90.19 86 CYS A C 1
ATOM 662 O O . CYS A 1 86 ? -2.320 -0.749 -16.912 1.00 90.19 86 CYS A O 1
ATOM 664 N N . ASN A 1 87 ? -0.694 0.735 -16.480 1.00 88.44 87 ASN A N 1
ATOM 665 C CA . ASN A 1 87 ? -1.225 1.767 -17.379 1.00 88.44 87 ASN A CA 1
ATOM 666 C C . ASN A 1 87 ? -1.107 1.410 -18.871 1.00 88.44 87 ASN A C 1
ATOM 668 O O . ASN A 1 87 ? -1.789 2.019 -19.685 1.00 88.44 87 ASN A O 1
ATOM 672 N N . TYR A 1 88 ? -0.248 0.452 -19.238 1.00 88.31 88 TYR A N 1
ATOM 673 C CA . TYR A 1 88 ? -0.002 0.090 -20.639 1.00 88.31 88 TYR A CA 1
ATOM 674 C C . TYR A 1 88 ? -0.930 -1.023 -21.130 1.00 88.31 88 TYR A C 1
ATOM 676 O O . TYR A 1 88 ? -1.537 -0.899 -22.185 1.00 88.31 88 TYR A O 1
ATOM 684 N N . CYS A 1 89 ? -1.037 -2.118 -20.373 1.00 90.69 89 CYS A N 1
ATOM 685 C CA . CYS A 1 89 ? -1.816 -3.296 -20.768 1.00 90.69 89 CYS A CA 1
ATOM 686 C C . CYS A 1 89 ? -3.066 -3.526 -19.907 1.00 90.69 89 CYS A C 1
ATOM 688 O O . CYS A 1 89 ? -3.800 -4.478 -20.147 1.00 90.69 89 CYS A O 1
ATOM 690 N N . GLY A 1 90 ? -3.293 -2.710 -18.872 1.00 88.31 90 GLY A N 1
ATOM 691 C CA . GLY A 1 90 ? -4.462 -2.813 -17.994 1.00 88.31 90 GLY A CA 1
ATOM 692 C C . GLY A 1 90 ? -4.434 -3.971 -16.994 1.00 88.31 90 GLY A C 1
ATOM 693 O O . GLY A 1 90 ? -5.353 -4.073 -16.189 1.00 88.31 90 GLY A O 1
ATOM 694 N N . CYS A 1 91 ? -3.403 -4.821 -17.012 1.00 89.38 91 CYS A N 1
ATOM 695 C CA . CYS A 1 91 ? -3.304 -5.967 -16.111 1.00 89.38 91 CYS A CA 1
ATOM 696 C C . CYS A 1 91 ? -3.186 -5.524 -14.650 1.00 89.38 91 CYS A C 1
ATOM 698 O O . CYS A 1 91 ? -2.463 -4.574 -14.336 1.00 89.38 91 CYS A O 1
ATOM 700 N N . GLU A 1 92 ? -3.866 -6.247 -13.767 1.00 90.19 92 GLU A N 1
ATOM 701 C CA . GLU A 1 92 ? -3.872 -5.998 -12.329 1.00 90.19 92 GLU A CA 1
ATOM 702 C C . GLU A 1 92 ? -3.084 -7.095 -11.608 1.00 90.19 92 GLU A C 1
ATOM 704 O O . GLU A 1 92 ? -3.159 -8.272 -11.966 1.00 90.19 92 GLU A O 1
ATOM 709 N N . ARG A 1 93 ? -2.287 -6.710 -10.610 1.00 88.44 93 ARG A N 1
ATOM 710 C CA . ARG A 1 93 ? -1.500 -7.633 -9.786 1.00 88.44 93 ARG A CA 1
ATOM 711 C C . ARG A 1 93 ? -1.571 -7.218 -8.326 1.00 88.44 93 ARG A C 1
ATOM 713 O O . ARG A 1 93 ? -1.410 -6.041 -8.014 1.00 88.44 93 ARG A O 1
ATOM 720 N N . ILE A 1 94 ? -1.738 -8.192 -7.440 1.00 88.75 94 ILE A N 1
ATOM 721 C CA . ILE A 1 94 ? -1.644 -7.975 -5.997 1.00 88.75 94 ILE A CA 1
ATOM 722 C C . ILE A 1 94 ? -0.163 -7.949 -5.607 1.00 88.75 94 ILE A C 1
ATOM 724 O O . ILE A 1 94 ? 0.608 -8.846 -5.953 1.00 88.75 94 ILE A O 1
ATOM 728 N N . PHE A 1 95 ? 0.234 -6.887 -4.921 1.00 87.62 95 PHE A N 1
ATOM 729 C CA . PHE A 1 95 ? 1.536 -6.711 -4.307 1.00 87.62 95 PHE A CA 1
ATOM 730 C C . PHE A 1 95 ? 1.362 -6.721 -2.794 1.00 87.62 95 PHE A C 1
ATOM 732 O O . PHE A 1 95 ? 0.725 -5.838 -2.223 1.00 87.62 95 PHE A O 1
ATOM 739 N N . THR A 1 96 ? 1.967 -7.705 -2.150 1.00 86.00 96 THR A N 1
ATOM 740 C CA . THR A 1 96 ? 2.129 -7.761 -0.701 1.00 86.00 96 THR A CA 1
ATOM 741 C C . THR A 1 96 ? 3.587 -7.436 -0.405 1.00 86.00 96 THR A C 1
ATOM 743 O O . THR A 1 96 ? 4.456 -8.177 -0.872 1.00 86.00 96 THR A O 1
ATOM 746 N N . PRO A 1 97 ? 3.907 -6.340 0.306 1.00 74.19 97 PRO A N 1
ATOM 747 C CA . PRO A 1 97 ? 5.256 -6.157 0.805 1.00 74.19 97 PRO A CA 1
ATOM 748 C C . PRO A 1 97 ? 5.505 -7.291 1.802 1.00 74.19 97 PRO A C 1
ATOM 750 O O . PRO A 1 97 ? 4.918 -7.308 2.881 1.00 74.19 97 PRO A O 1
ATOM 753 N N . SER A 1 98 ? 6.307 -8.276 1.408 1.00 66.44 98 SER A N 1
ATOM 754 C CA . SER A 1 98 ? 6.834 -9.263 2.342 1.00 66.44 98 SER A CA 1
ATOM 755 C C . SER A 1 98 ? 7.661 -8.509 3.378 1.00 66.44 98 SER A C 1
ATOM 757 O O . SER A 1 98 ? 8.515 -7.697 3.016 1.00 66.44 98 SER A O 1
ATOM 759 N N . GLU A 1 99 ? 7.376 -8.725 4.659 1.00 53.38 99 GLU A N 1
ATOM 760 C CA . GLU A 1 99 ? 8.189 -8.221 5.769 1.00 53.38 99 GLU A CA 1
ATOM 761 C C . GLU A 1 99 ? 9.529 -8.972 5.833 1.00 53.38 99 GLU A C 1
ATOM 763 O O . GLU A 1 99 ? 9.851 -9.541 6.858 1.00 53.38 99 GLU A O 1
ATOM 768 N N . GLU A 1 100 ? 10.301 -9.036 4.748 1.00 45.28 100 GLU A N 1
ATOM 769 C CA . GLU A 1 100 ? 11.580 -9.755 4.713 1.00 45.28 100 GLU A CA 1
ATOM 770 C C . GLU A 1 100 ? 12.505 -9.134 3.656 1.00 45.28 100 GLU A C 1
ATOM 772 O O . GLU A 1 100 ? 12.344 -9.358 2.455 1.00 45.28 100 GLU A O 1
ATOM 777 N N . GLU A 1 101 ? 13.392 -8.248 4.118 1.00 37.50 101 GLU A N 1
ATOM 778 C CA . GLU A 1 101 ? 14.854 -8.464 4.147 1.00 37.50 101 GLU A CA 1
ATOM 779 C C . GLU A 1 101 ? 15.510 -7.515 5.168 1.00 37.50 101 GLU A C 1
ATOM 781 O O . GLU A 1 101 ? 15.247 -6.287 5.110 1.00 37.50 101 GLU A O 1
#

Secondary structure (DSSP, 8-state):
-HHHHHHHHHHHHHHHHHHHHHHHHHHHHHHHHHHPBPTTT--B-HHHHHHHHHHHHHHHHHHHHHHHHHTT------S--EEEE-TTT--EEEE---S--

pLDDT: mean 86.0, std 9.9, range [37.5, 93.75]